Protein AF-A0A9E0E4N2-F1 (afdb_monomer_lite)

Radius of gyration: 42.76 Å; chains: 1; bounding box: 94×52×114 Å

Secondary structure (DSSP, 8-state):
------------S----S-HHHHHHHHHHHHHHHHHHHHHHHHHHHHHHHHHHHHHHHHHHHHT----------TTSS---TT--PPPHHHHHHHHHHHHHHHHTT------------S-S-HHHHHHHHHHHH--

Structure (mmCIF, N/CA/C/O backbone):
data_AF-A0A9E0E4N2-F1
#
_entry.id   AF-A0A9E0E4N2-F1
#
loop_
_atom_site.group_PDB
_atom_site.id
_atom_site.type_symbol
_atom_site.label_atom_id
_atom_site.label_alt_id
_atom_site.label_comp_id
_atom_site.label_asym_id
_atom_site.label_entity_id
_atom_site.label_seq_id
_atom_site.pdbx_PDB_ins_code
_atom_site.Cartn_x
_atom_site.Cartn_y
_atom_site.Cartn_z
_atom_site.occupancy
_atom_si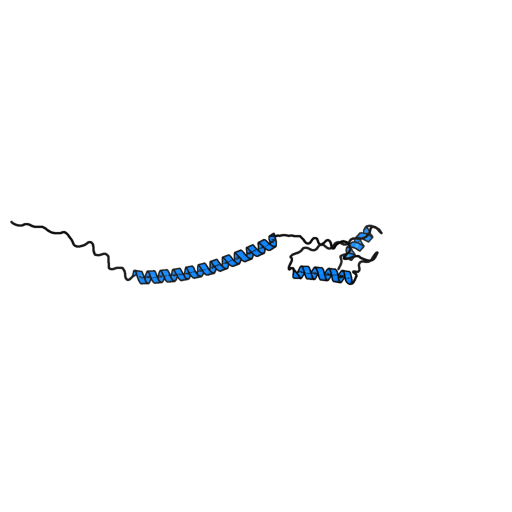te.B_iso_or_equiv
_atom_site.auth_seq_id
_atom_site.auth_comp_id
_atom_site.auth_asym_id
_atom_site.auth_atom_id
_atom_site.pdbx_PDB_model_num
ATOM 1 N N . MET A 1 1 ? 77.642 -26.406 -93.288 1.00 41.41 1 MET A N 1
ATOM 2 C CA . MET A 1 1 ? 76.924 -26.966 -92.115 1.00 41.41 1 MET A CA 1
ATOM 3 C C . MET A 1 1 ? 75.445 -26.618 -92.293 1.00 41.41 1 MET A C 1
ATOM 5 O O . MET A 1 1 ? 75.167 -25.436 -92.335 1.00 41.41 1 MET A O 1
ATOM 9 N N . ARG A 1 2 ? 74.497 -27.495 -92.699 1.00 42.47 2 ARG A N 1
ATOM 10 C CA . ARG A 1 2 ? 73.931 -28.708 -92.029 1.00 42.47 2 ARG A CA 1
ATOM 11 C C . ARG A 1 2 ? 73.686 -28.420 -90.532 1.00 42.47 2 ARG A C 1
ATOM 13 O O . ARG A 1 2 ? 74.668 -28.089 -89.891 1.00 42.47 2 ARG A O 1
ATOM 20 N N . SER A 1 3 ? 72.514 -28.509 -89.886 1.00 40.25 3 SER A N 1
ATOM 21 C CA . SER A 1 3 ? 71.215 -29.198 -90.082 1.00 40.25 3 SER A CA 1
ATOM 22 C C . SER A 1 3 ? 70.237 -28.630 -89.001 1.00 40.25 3 SER A C 1
ATOM 24 O O . SER A 1 3 ? 70.707 -28.371 -87.903 1.00 40.25 3 SER A O 1
ATOM 26 N N . LYS A 1 4 ? 69.013 -28.159 -89.303 1.00 46.84 4 LYS A N 1
ATOM 27 C CA . LYS A 1 4 ? 67.668 -28.777 -89.104 1.00 46.84 4 LYS A CA 1
ATOM 28 C C . LYS A 1 4 ? 67.136 -29.057 -87.664 1.00 46.84 4 LYS A C 1
ATOM 30 O O . LYS A 1 4 ? 67.798 -29.745 -86.904 1.00 46.84 4 LYS A O 1
ATOM 35 N N . ILE A 1 5 ? 65.836 -28.717 -87.486 1.00 51.94 5 ILE A N 1
ATOM 36 C CA . ILE A 1 5 ? 64.780 -29.303 -86.601 1.00 51.94 5 ILE A CA 1
ATOM 37 C C . ILE A 1 5 ? 64.914 -28.918 -85.109 1.00 51.94 5 ILE A C 1
ATOM 39 O O . ILE A 1 5 ? 65.976 -29.064 -84.538 1.00 51.94 5 ILE A O 1
ATOM 43 N N . GLY A 1 6 ? 63.932 -28.355 -84.398 1.00 46.25 6 GLY A N 1
ATOM 44 C CA . GLY A 1 6 ? 62.485 -28.579 -84.405 1.00 46.25 6 GLY A CA 1
ATOM 45 C C . GLY A 1 6 ? 62.111 -29.304 -83.103 1.00 46.25 6 GLY A C 1
ATOM 46 O O . GLY A 1 6 ? 62.562 -30.421 -82.890 1.00 46.25 6 GLY A O 1
ATOM 47 N N . GLY A 1 7 ? 61.303 -28.671 -82.247 1.00 49.75 7 GLY A N 1
ATOM 48 C CA . GLY A 1 7 ? 60.722 -29.302 -81.054 1.00 49.75 7 GLY A CA 1
ATOM 49 C C . GLY A 1 7 ? 61.288 -28.816 -79.719 1.00 49.75 7 GLY A C 1
ATOM 50 O O . GLY A 1 7 ? 62.213 -29.405 -79.176 1.00 49.75 7 GLY A O 1
ATOM 51 N N . LEU A 1 8 ? 60.662 -27.788 -79.147 1.00 45.94 8 LEU A N 1
ATOM 52 C CA . LEU A 1 8 ? 60.631 -27.610 -77.694 1.00 45.94 8 LEU A CA 1
ATOM 53 C C . LEU A 1 8 ? 59.258 -27.047 -77.299 1.00 45.94 8 LEU A C 1
ATOM 55 O O . LEU A 1 8 ? 59.109 -25.902 -76.888 1.00 45.94 8 LEU A O 1
ATOM 59 N N . ILE A 1 9 ? 58.224 -27.858 -77.532 1.00 52.19 9 ILE A N 1
ATOM 60 C CA . ILE A 1 9 ? 56.947 -27.750 -76.827 1.00 52.19 9 ILE A CA 1
ATOM 61 C C . ILE A 1 9 ? 57.010 -28.796 -75.704 1.00 52.19 9 ILE A C 1
ATOM 63 O O . ILE A 1 9 ? 57.370 -29.943 -75.959 1.00 52.19 9 ILE A O 1
ATOM 67 N N . VAL A 1 10 ? 56.565 -28.380 -74.514 1.00 53.62 10 VAL A N 1
ATOM 68 C CA . VAL A 1 10 ? 56.262 -29.166 -73.302 1.00 53.62 10 VAL A CA 1
ATOM 69 C C . VAL A 1 10 ? 57.459 -29.427 -72.375 1.00 53.62 10 VAL A C 1
ATOM 71 O O . VAL A 1 10 ? 58.550 -29.738 -72.827 1.00 53.62 10 VAL A O 1
ATOM 74 N N . VAL A 1 11 ? 57.184 -29.355 -71.062 1.00 54.66 11 VAL A N 1
ATOM 75 C CA . VAL A 1 11 ? 58.080 -29.394 -69.884 1.00 54.66 11 VAL A CA 1
ATOM 76 C C . VAL A 1 11 ? 58.595 -27.984 -69.544 1.00 54.66 11 VAL A C 1
ATOM 78 O O . VAL A 1 11 ? 59.507 -27.491 -70.182 1.00 54.66 11 VAL A O 1
ATOM 81 N N . SER A 1 12 ? 58.033 -27.215 -68.604 1.00 53.31 12 SER A N 1
ATOM 82 C CA . SER A 1 12 ? 57.593 -27.592 -67.254 1.00 53.31 12 SER A CA 1
ATOM 83 C C . SER A 1 12 ? 56.761 -26.467 -66.587 1.00 53.31 12 SER A C 1
ATOM 85 O O . SER A 1 12 ? 57.304 -25.506 -66.056 1.00 53.31 12 SER A O 1
ATOM 87 N N . VAL A 1 13 ? 55.430 -26.610 -66.531 1.00 56.16 13 VAL A N 1
ATOM 88 C CA . VAL A 1 13 ? 54.544 -25.825 -65.623 1.00 56.16 13 VAL A CA 1
ATOM 89 C C . VAL A 1 13 ? 54.109 -26.675 -64.407 1.00 56.16 13 VAL A C 1
ATOM 91 O O . VAL A 1 13 ? 53.174 -26.364 -63.686 1.00 56.16 13 VAL A O 1
ATOM 94 N N . MET A 1 14 ? 54.819 -27.765 -64.113 1.00 56.19 14 MET A N 1
ATOM 95 C CA . MET A 1 14 ? 54.482 -28.703 -63.031 1.00 56.19 14 MET A CA 1
ATOM 96 C C . MET A 1 14 ? 55.632 -28.790 -62.018 1.00 56.19 14 MET A C 1
ATOM 98 O O . MET A 1 14 ? 56.346 -29.784 -61.960 1.00 56.19 14 MET A O 1
ATOM 102 N N . ALA A 1 15 ? 55.853 -27.723 -61.241 1.00 55.00 15 ALA A N 1
ATOM 103 C CA . ALA A 1 15 ? 56.837 -27.738 -60.148 1.00 55.00 15 ALA A CA 1
ATOM 104 C C . ALA A 1 15 ? 56.497 -26.800 -58.966 1.00 55.00 15 ALA A C 1
ATOM 106 O O . ALA A 1 15 ? 57.383 -26.175 -58.395 1.00 55.00 15 ALA A O 1
ATOM 107 N N . LEU A 1 16 ? 55.224 -26.717 -58.558 1.00 58.19 16 LEU A N 1
ATOM 108 C CA . LEU A 1 16 ? 54.822 -26.082 -57.285 1.00 58.19 16 LEU A CA 1
ATOM 109 C C . LEU A 1 16 ? 53.938 -27.001 -56.418 1.00 58.19 16 LEU A C 1
ATOM 111 O O . LEU A 1 16 ? 53.033 -26.544 -55.730 1.00 58.19 16 LEU A O 1
ATOM 115 N N . ALA A 1 17 ? 54.201 -28.311 -56.430 1.00 56.69 17 ALA A N 1
ATOM 116 C CA . ALA A 1 17 ? 53.405 -29.308 -55.703 1.00 56.69 17 ALA A CA 1
ATOM 117 C C . ALA A 1 17 ? 54.164 -30.016 -54.556 1.00 56.69 17 ALA A C 1
ATOM 119 O O . ALA A 1 17 ? 53.951 -31.204 -54.339 1.00 56.69 17 ALA A O 1
ATOM 120 N N . VAL A 1 18 ? 55.063 -29.335 -53.821 1.00 60.09 18 VAL A N 1
ATOM 121 C CA . VAL A 1 18 ? 55.878 -29.992 -52.758 1.00 60.09 18 VAL A CA 1
ATOM 122 C C . VAL A 1 18 ? 55.859 -29.283 -51.386 1.00 60.09 18 VAL A C 1
ATOM 124 O O . VAL A 1 18 ? 56.672 -29.579 -50.523 1.00 60.09 18 VAL A O 1
ATOM 127 N N . SER A 1 19 ? 54.901 -28.401 -51.088 1.00 59.94 19 SER A N 1
ATOM 128 C CA . SER A 1 19 ? 54.814 -27.753 -49.755 1.00 59.94 19 SER A CA 1
ATOM 129 C C . SER A 1 19 ? 53.487 -27.973 -49.012 1.00 59.94 19 SER A C 1
ATOM 131 O O . SER A 1 19 ? 53.126 -27.206 -48.125 1.00 59.94 19 SER A O 1
ATOM 133 N N . GLY A 1 20 ? 52.758 -29.049 -49.326 1.00 56.75 20 GLY A N 1
ATOM 134 C CA . GLY A 1 20 ? 51.441 -29.344 -48.737 1.00 56.75 20 GLY A CA 1
ATOM 135 C C . GLY A 1 20 ? 51.434 -30.018 -47.354 1.00 56.75 20 GLY A C 1
ATOM 136 O O . GLY A 1 20 ? 50.386 -30.060 -46.715 1.00 56.75 20 GLY A O 1
ATOM 137 N N . CYS A 1 21 ? 52.564 -30.535 -46.855 1.00 59.66 21 CYS A N 1
ATOM 138 C CA . CYS A 1 21 ? 52.580 -31.343 -45.621 1.00 59.66 21 CYS A CA 1
ATOM 139 C C . CYS A 1 21 ? 52.948 -30.568 -44.342 1.00 59.66 21 CYS A C 1
ATOM 141 O O . CYS A 1 21 ? 52.618 -31.027 -43.252 1.00 59.66 21 CYS A O 1
ATOM 143 N N . ALA A 1 22 ? 53.571 -29.387 -44.440 1.00 60.09 22 ALA A N 1
ATOM 144 C CA . ALA A 1 22 ? 53.877 -28.557 -43.265 1.00 60.09 22 ALA A CA 1
ATOM 145 C C . ALA A 1 22 ? 52.662 -27.730 -42.793 1.00 60.09 22 ALA A C 1
ATOM 147 O O . ALA A 1 22 ? 52.504 -27.460 -41.604 1.00 60.09 22 ALA A O 1
ATOM 148 N N . THR A 1 23 ? 51.767 -27.369 -43.717 1.00 67.69 23 THR A N 1
ATOM 149 C CA . THR A 1 23 ? 50.632 -26.474 -43.452 1.00 67.69 23 THR A CA 1
ATOM 150 C C . THR A 1 23 ? 49.470 -27.173 -42.747 1.00 67.69 23 THR A C 1
ATOM 152 O O . THR A 1 23 ? 48.803 -26.539 -41.941 1.00 67.69 23 THR A O 1
ATOM 155 N N . ARG A 1 24 ? 49.238 -28.477 -42.971 1.00 69.25 24 ARG A N 1
ATOM 156 C CA . ARG A 1 24 ? 48.099 -29.202 -42.369 1.00 69.25 24 ARG A CA 1
ATOM 157 C C . ARG A 1 24 ? 48.158 -29.234 -40.841 1.00 69.25 24 ARG A C 1
ATOM 159 O O . ARG A 1 24 ? 47.233 -28.770 -40.196 1.00 69.25 24 ARG A O 1
ATOM 166 N N . GLY A 1 25 ? 49.285 -29.657 -40.264 1.00 74.31 25 GLY A N 1
ATOM 167 C CA . GLY A 1 25 ? 49.445 -29.696 -38.805 1.00 74.31 25 GLY A CA 1
ATOM 168 C C . GLY A 1 25 ? 49.444 -28.311 -38.145 1.00 74.31 25 GLY A C 1
ATOM 169 O O . GLY A 1 25 ? 49.059 -28.184 -36.984 1.00 74.31 25 GLY A O 1
ATOM 170 N N . TYR A 1 26 ? 49.855 -27.265 -38.871 1.00 78.81 26 TYR A N 1
ATOM 171 C CA . TYR A 1 26 ? 49.737 -25.879 -38.413 1.00 78.81 26 TYR A CA 1
ATOM 172 C C . TYR A 1 26 ? 48.277 -25.409 -38.440 1.00 78.81 26 TYR A C 1
ATOM 174 O O . TYR A 1 26 ? 47.792 -24.895 -37.438 1.00 78.81 26 TYR A O 1
ATOM 182 N N . VAL A 1 27 ? 47.562 -25.659 -39.541 1.00 82.75 27 VAL A N 1
ATOM 183 C CA . VAL A 1 27 ? 46.141 -25.323 -39.705 1.00 82.75 27 VAL A CA 1
ATOM 184 C C . VAL A 1 27 ? 45.273 -26.078 -38.701 1.00 82.75 27 VAL A C 1
ATOM 186 O O . VAL A 1 27 ? 44.451 -25.445 -38.054 1.00 82.75 27 VAL A O 1
ATOM 189 N N . ASP A 1 28 ? 45.499 -27.372 -38.479 1.00 83.88 28 ASP A N 1
ATOM 190 C CA . ASP A 1 28 ? 44.749 -28.168 -37.499 1.00 83.88 28 ASP A CA 1
ATOM 191 C C . ASP A 1 28 ? 44.948 -27.628 -36.072 1.00 83.88 28 ASP A C 1
ATOM 193 O O . ASP A 1 28 ? 43.989 -27.476 -35.317 1.00 83.88 28 ASP A O 1
ATOM 197 N N . LYS A 1 29 ? 46.183 -27.242 -35.708 1.00 82.56 29 LYS A N 1
ATOM 198 C CA . LYS A 1 29 ? 46.467 -26.576 -34.424 1.00 82.56 29 LYS A CA 1
ATOM 199 C C . LYS A 1 29 ? 45.817 -25.196 -34.330 1.00 82.56 29 LYS A C 1
ATOM 201 O O . LYS A 1 29 ? 45.316 -24.833 -33.267 1.00 82.56 29 LYS A O 1
ATOM 206 N N . SER A 1 30 ? 45.827 -24.421 -35.413 1.00 85.00 30 SER A N 1
ATOM 207 C CA . SER A 1 30 ? 45.180 -23.109 -35.471 1.00 85.00 30 SER A CA 1
ATOM 208 C C . SER A 1 30 ? 43.661 -23.216 -35.362 1.00 85.00 30 SER A C 1
ATOM 210 O O . SER A 1 30 ? 43.074 -22.417 -34.639 1.00 85.00 30 SER A O 1
ATOM 212 N N . ILE A 1 31 ? 43.041 -24.202 -36.017 1.00 87.00 31 ILE A N 1
ATOM 213 C CA . ILE A 1 31 ? 41.602 -24.481 -35.950 1.00 87.00 31 ILE A CA 1
ATOM 214 C C . ILE A 1 31 ? 41.228 -24.948 -34.546 1.00 87.00 31 ILE A C 1
ATOM 216 O O . ILE A 1 31 ? 40.352 -24.338 -33.948 1.00 87.00 31 ILE A O 1
ATOM 220 N N . ALA A 1 32 ? 41.949 -25.910 -33.963 1.00 85.56 32 ALA A N 1
ATOM 221 C CA . ALA A 1 32 ? 41.693 -26.368 -32.596 1.00 85.56 32 ALA A CA 1
ATOM 222 C C . ALA A 1 32 ? 41.804 -25.225 -31.566 1.00 85.56 32 ALA A C 1
ATOM 224 O O . ALA A 1 32 ? 40.986 -25.103 -30.653 1.00 85.56 32 ALA A O 1
ATOM 225 N N . ALA A 1 33 ? 42.788 -24.333 -31.729 1.00 85.75 33 ALA A N 1
ATOM 226 C CA . ALA A 1 33 ? 42.921 -23.142 -30.893 1.00 85.75 33 ALA A CA 1
ATOM 227 C C . ALA A 1 33 ? 41.798 -22.113 -31.131 1.00 85.75 33 ALA A C 1
ATOM 229 O O . ALA A 1 33 ? 41.396 -21.417 -30.195 1.00 85.75 33 ALA A O 1
ATOM 230 N N . LEU A 1 34 ? 41.297 -21.993 -32.365 1.00 85.94 34 LEU A N 1
ATOM 231 C CA . LEU A 1 34 ? 40.164 -21.131 -32.707 1.00 85.94 34 LEU A CA 1
ATOM 232 C C . LEU A 1 34 ? 38.853 -21.670 -32.130 1.00 85.94 34 LEU A C 1
ATOM 234 O O . LEU A 1 34 ? 38.101 -20.904 -31.540 1.00 85.94 34 LEU A O 1
ATOM 238 N N . GLU A 1 35 ? 38.601 -22.970 -32.260 1.00 85.31 35 GLU A N 1
ATOM 239 C CA . GLU A 1 35 ? 37.421 -23.655 -31.729 1.00 85.31 35 GLU A CA 1
ATOM 240 C C . GLU A 1 35 ? 37.360 -23.537 -30.208 1.00 85.31 35 GLU A C 1
ATOM 242 O O . GLU A 1 35 ? 36.321 -23.163 -29.670 1.00 85.31 35 GLU A O 1
ATOM 247 N N . ALA A 1 36 ? 38.487 -23.727 -29.513 1.00 85.44 36 ALA A N 1
ATOM 248 C CA . ALA A 1 36 ? 38.565 -23.517 -28.069 1.00 85.44 36 ALA A CA 1
ATOM 249 C C . ALA A 1 36 ? 38.243 -22.063 -27.669 1.00 85.44 36 ALA A C 1
ATOM 251 O O . ALA A 1 36 ? 37.505 -21.819 -26.713 1.00 85.44 36 ALA A O 1
ATOM 252 N N . LYS A 1 37 ? 38.755 -21.075 -28.421 1.00 86.12 37 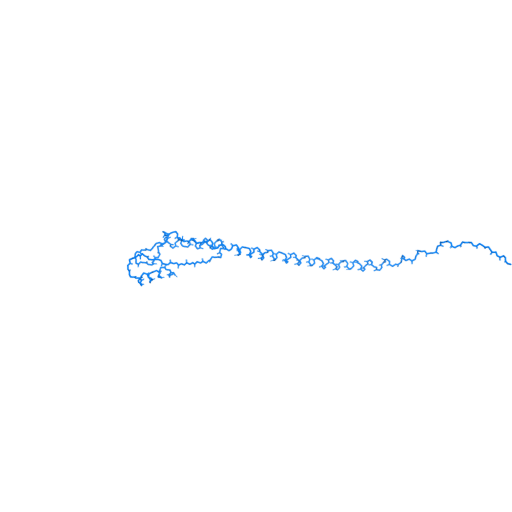LYS A N 1
ATOM 253 C CA . LYS A 1 37 ? 38.454 -19.651 -28.188 1.00 86.12 37 LYS A CA 1
ATOM 254 C C . LYS A 1 37 ? 37.003 -19.298 -28.504 1.00 86.12 37 LYS A C 1
ATOM 256 O O . LYS A 1 37 ? 36.417 -18.474 -27.804 1.00 86.12 37 LYS A O 1
ATOM 261 N N . HIS A 1 38 ? 36.431 -19.882 -29.552 1.00 87.94 38 HIS A N 1
ATOM 262 C CA . HIS A 1 38 ? 35.037 -19.674 -29.927 1.00 87.94 38 HIS A CA 1
ATOM 263 C C . HIS A 1 38 ? 34.090 -20.318 -28.921 1.00 87.94 38 HIS A C 1
ATOM 265 O O . HIS A 1 38 ? 33.167 -19.638 -28.493 1.00 87.94 38 HIS A O 1
ATOM 271 N N . GLY A 1 39 ? 34.355 -21.545 -28.469 1.00 83.94 39 GLY A N 1
ATOM 272 C CA . GLY A 1 39 ? 33.584 -22.191 -27.405 1.00 83.94 39 GLY A CA 1
ATOM 273 C C . GLY A 1 39 ? 33.559 -21.343 -26.134 1.00 83.94 39 GLY A C 1
ATOM 274 O O . GLY A 1 39 ? 32.491 -20.974 -25.659 1.00 83.94 39 GLY A O 1
ATOM 275 N N . ALA A 1 40 ? 34.728 -20.891 -25.668 1.00 86.75 40 ALA A N 1
ATOM 276 C CA . ALA A 1 40 ? 34.813 -20.019 -24.496 1.00 86.75 40 ALA A CA 1
ATOM 277 C C . ALA A 1 40 ? 34.076 -18.676 -24.683 1.00 86.75 40 ALA A C 1
ATOM 279 O O . ALA A 1 40 ? 33.448 -18.172 -23.751 1.00 86.75 40 ALA A O 1
ATOM 280 N N . ARG A 1 41 ? 34.134 -18.086 -25.886 1.00 86.88 41 ARG A N 1
ATOM 281 C CA . ARG A 1 41 ? 33.423 -16.839 -26.205 1.00 86.88 41 ARG A CA 1
ATOM 282 C C . ARG A 1 41 ? 31.910 -17.041 -26.283 1.00 86.88 41 ARG A C 1
ATOM 284 O O . ARG A 1 41 ? 31.185 -16.155 -25.844 1.00 86.88 41 ARG A O 1
ATOM 291 N N . LEU A 1 42 ? 31.444 -18.165 -26.822 1.00 89.44 42 LEU A N 1
ATOM 292 C CA . LEU A 1 42 ? 30.024 -18.514 -26.877 1.00 89.44 42 LEU A CA 1
ATOM 293 C C . LEU A 1 42 ? 29.475 -18.752 -25.469 1.00 89.44 42 LEU A C 1
ATOM 295 O O . LEU A 1 42 ? 28.479 -18.137 -25.112 1.00 89.44 42 LEU A O 1
ATOM 299 N N . ASP A 1 43 ? 30.191 -19.493 -24.622 1.00 90.44 43 ASP A N 1
ATOM 300 C CA . ASP A 1 43 ? 29.805 -19.699 -23.220 1.00 90.44 43 ASP A CA 1
ATOM 301 C C . ASP A 1 43 ? 29.732 -18.380 -22.438 1.00 90.44 43 ASP A C 1
ATOM 303 O O . ASP A 1 43 ? 28.863 -18.178 -21.586 1.00 90.44 43 ASP A O 1
ATOM 307 N N . GLN A 1 44 ? 30.669 -17.466 -22.700 1.00 90.88 44 GLN A N 1
ATOM 308 C CA . GLN A 1 44 ? 30.677 -16.145 -22.079 1.00 90.88 44 GLN A CA 1
ATOM 309 C C . GLN A 1 44 ? 29.525 -15.272 -22.594 1.00 90.88 44 GLN A C 1
ATOM 311 O O . GLN A 1 44 ? 28.908 -14.543 -21.810 1.00 90.88 44 GLN A O 1
ATOM 316 N N . LEU A 1 45 ? 29.235 -15.344 -23.894 1.00 91.31 45 LEU A N 1
ATOM 317 C CA . LEU A 1 45 ? 28.141 -14.614 -24.521 1.00 91.31 45 LEU A CA 1
ATOM 318 C C . LEU A 1 45 ? 26.794 -15.104 -23.989 1.00 91.31 45 LEU A C 1
ATOM 320 O O . LEU A 1 45 ? 26.002 -14.284 -23.539 1.00 91.31 45 LEU A O 1
ATOM 324 N N . ASP A 1 46 ? 26.584 -16.417 -23.924 1.00 92.81 46 ASP A N 1
ATOM 325 C CA . ASP A 1 46 ? 25.369 -17.034 -23.392 1.00 92.81 46 ASP A CA 1
ATOM 326 C C . ASP A 1 46 ? 25.118 -16.643 -21.936 1.00 92.81 46 ASP A C 1
ATOM 328 O O . ASP A 1 46 ? 23.992 -16.296 -21.568 1.00 92.81 46 ASP A O 1
ATOM 332 N N . LYS A 1 47 ? 26.169 -16.643 -21.104 1.00 92.44 47 LYS A N 1
ATOM 333 C CA . LYS A 1 47 ? 26.078 -16.149 -19.724 1.00 92.44 47 LYS A CA 1
ATOM 334 C C . LYS A 1 47 ? 25.656 -14.690 -19.700 1.00 92.44 47 LYS A C 1
ATOM 336 O O . LYS A 1 47 ? 24.686 -14.366 -19.033 1.00 92.44 47 LYS A O 1
ATOM 341 N N . THR A 1 48 ? 26.334 -13.836 -20.465 1.00 91.25 48 THR A N 1
ATOM 342 C CA . THR A 1 48 ? 26.055 -12.392 -20.512 1.00 91.25 48 THR A CA 1
ATOM 343 C C . THR A 1 48 ? 24.635 -12.102 -21.003 1.00 91.25 48 THR A C 1
ATOM 345 O O . THR A 1 48 ? 23.959 -11.243 -20.445 1.00 91.25 48 THR A O 1
ATOM 348 N N . SER A 1 49 ? 24.152 -12.831 -22.010 1.00 92.12 49 SER A N 1
ATOM 349 C CA . SER A 1 49 ? 22.796 -12.690 -22.543 1.00 92.12 49 SER A CA 1
ATOM 350 C C . SER A 1 49 ? 21.727 -13.094 -21.528 1.00 92.12 49 SER A C 1
ATOM 352 O O . SER A 1 49 ? 20.737 -12.378 -21.392 1.00 92.12 49 SER A O 1
ATOM 354 N N . ARG A 1 50 ? 21.932 -14.188 -20.781 1.00 91.06 50 ARG A N 1
ATOM 355 C CA . ARG A 1 50 ? 21.035 -14.593 -19.682 1.00 91.06 50 ARG A CA 1
ATOM 356 C C . ARG A 1 50 ? 21.018 -13.544 -18.574 1.00 91.06 50 ARG A C 1
ATOM 358 O O . ARG A 1 50 ? 19.959 -13.060 -18.200 1.00 91.06 50 ARG A O 1
ATOM 365 N N . ASP A 1 51 ? 22.198 -13.107 -18.158 1.00 91.81 51 ASP A N 1
ATOM 366 C CA . ASP A 1 51 ? 22.395 -12.057 -17.163 1.00 91.81 51 ASP A CA 1
ATOM 367 C C . ASP A 1 51 ? 21.724 -10.727 -17.552 1.00 91.81 51 ASP A C 1
ATOM 369 O O . ASP A 1 51 ? 21.199 -10.001 -16.705 1.00 91.81 51 ASP A O 1
ATOM 373 N N . ALA A 1 52 ? 21.771 -10.365 -18.835 1.00 90.25 52 ALA A N 1
ATOM 374 C CA . ALA A 1 52 ? 21.127 -9.168 -19.362 1.00 90.25 52 ALA A CA 1
ATOM 375 C C . ALA A 1 52 ? 19.602 -9.326 -19.428 1.00 90.25 52 ALA A C 1
ATOM 377 O O . ALA A 1 52 ? 18.884 -8.396 -19.063 1.00 90.25 52 ALA A O 1
ATOM 378 N N . LEU A 1 53 ? 19.108 -10.497 -19.841 1.00 89.00 53 LEU A N 1
ATOM 379 C CA . LEU A 1 53 ? 17.680 -10.813 -19.874 1.00 89.00 53 LEU A CA 1
ATOM 380 C C . LEU A 1 53 ? 17.069 -10.810 -18.468 1.00 89.00 53 LEU A C 1
ATOM 382 O O . LEU A 1 53 ? 15.995 -10.240 -18.273 1.00 89.00 53 LEU A O 1
ATOM 386 N N . ASP A 1 54 ? 17.763 -11.378 -17.484 1.00 90.19 54 ASP A N 1
ATOM 387 C CA . ASP A 1 54 ? 17.317 -11.407 -16.090 1.00 90.19 54 ASP A CA 1
ATOM 388 C C . ASP A 1 54 ? 17.251 -9.993 -15.506 1.00 90.19 54 ASP A C 1
ATOM 390 O O . ASP A 1 54 ? 16.239 -9.608 -14.912 1.00 90.19 54 ASP A O 1
ATOM 394 N N . ARG A 1 55 ? 18.282 -9.169 -15.748 1.00 85.19 55 ARG A N 1
ATOM 395 C CA . ARG A 1 55 ? 18.281 -7.753 -15.343 1.00 85.19 55 ARG A CA 1
ATOM 396 C C . ARG A 1 55 ? 17.178 -6.958 -16.040 1.00 85.19 55 ARG A C 1
ATOM 398 O O . ARG A 1 55 ? 16.499 -6.182 -15.376 1.00 85.19 55 ARG A O 1
ATOM 405 N N . ALA A 1 56 ? 16.967 -7.161 -17.339 1.00 83.62 56 ALA A N 1
ATOM 406 C CA . ALA A 1 56 ? 15.909 -6.490 -18.094 1.00 83.62 56 ALA A CA 1
ATOM 407 C C . ALA A 1 56 ? 14.510 -6.907 -17.618 1.00 83.62 56 ALA A C 1
ATOM 409 O O . ALA A 1 56 ? 13.633 -6.061 -17.475 1.00 83.62 56 ALA A O 1
ATOM 410 N N . THR A 1 57 ? 14.311 -8.186 -17.296 1.00 80.56 57 THR A N 1
ATOM 411 C CA . THR A 1 57 ? 13.046 -8.706 -16.758 1.00 80.56 57 THR A CA 1
ATOM 412 C C . THR A 1 57 ? 12.778 -8.160 -15.356 1.00 80.56 57 THR A C 1
ATOM 414 O O . THR A 1 57 ? 11.662 -7.740 -15.057 1.00 80.56 57 THR A O 1
ATOM 417 N N . ALA A 1 58 ? 13.796 -8.123 -14.491 1.00 76.69 58 ALA A N 1
ATOM 418 C CA . ALA A 1 58 ? 13.688 -7.529 -13.162 1.00 76.69 58 ALA A CA 1
ATOM 419 C C . ALA A 1 58 ? 13.402 -6.020 -13.239 1.00 76.69 58 ALA A C 1
ATOM 421 O O . ALA A 1 58 ? 12.511 -5.528 -12.551 1.00 76.69 58 ALA A O 1
ATOM 422 N N . ALA A 1 59 ? 14.098 -5.298 -14.121 1.00 74.06 59 ALA A N 1
ATOM 423 C CA . ALA A 1 59 ? 13.858 -3.880 -14.363 1.00 74.06 59 ALA A CA 1
ATOM 424 C C . ALA A 1 59 ? 12.465 -3.620 -14.954 1.00 74.06 59 ALA A C 1
ATOM 426 O O . ALA A 1 59 ? 11.812 -2.675 -14.531 1.00 74.06 59 ALA A O 1
ATOM 427 N N . GLY A 1 60 ? 11.976 -4.474 -15.860 1.00 71.25 60 GLY A N 1
ATOM 428 C CA . GLY A 1 60 ? 10.616 -4.414 -16.400 1.00 71.25 60 GLY A CA 1
ATOM 429 C C . GLY A 1 60 ? 9.557 -4.573 -15.310 1.00 71.25 60 GLY A C 1
ATOM 430 O O . GLY A 1 60 ? 8.683 -3.725 -15.189 1.00 71.25 60 GLY A O 1
ATOM 431 N N . LYS A 1 61 ? 9.702 -5.569 -14.428 1.00 66.31 61 LYS A N 1
ATOM 432 C CA . LYS A 1 61 ? 8.813 -5.759 -13.265 1.00 66.31 61 LYS A CA 1
ATOM 433 C C . LYS A 1 61 ? 8.815 -4.565 -12.303 1.00 66.31 61 LYS A C 1
ATOM 435 O O . LYS A 1 61 ? 7.789 -4.252 -11.709 1.00 66.31 61 LYS A O 1
ATOM 440 N N . LEU A 1 62 ? 9.961 -3.904 -12.131 1.00 63.00 62 LEU A N 1
ATOM 441 C CA . LEU A 1 62 ? 10.080 -2.708 -11.292 1.00 63.00 62 LEU A CA 1
ATOM 442 C C . LEU A 1 62 ? 9.487 -1.464 -11.977 1.00 63.00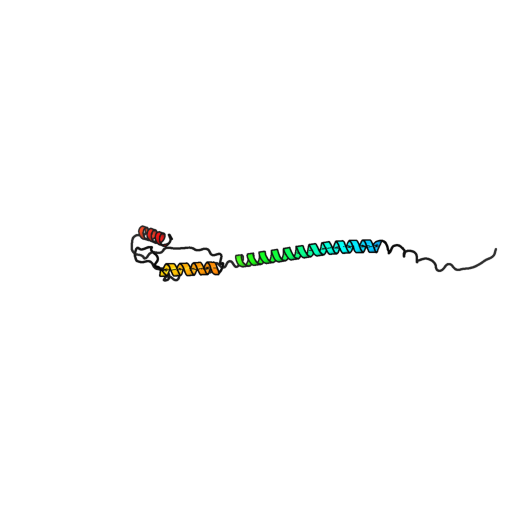 62 LEU A C 1
ATOM 444 O O . LEU A 1 62 ? 8.786 -0.685 -11.334 1.00 63.00 62 LEU A O 1
ATOM 448 N N . ALA A 1 63 ? 9.739 -1.292 -13.276 1.00 61.50 63 ALA A N 1
ATOM 449 C CA . ALA A 1 63 ? 9.267 -0.170 -14.090 1.00 61.50 63 ALA A CA 1
ATOM 450 C C . ALA A 1 63 ? 7.773 -0.257 -14.428 1.00 61.50 63 ALA A C 1
ATOM 452 O O . ALA A 1 63 ? 7.131 0.774 -14.611 1.00 61.50 63 ALA A O 1
ATOM 453 N N . GLU A 1 64 ? 7.199 -1.463 -14.434 1.00 59.62 64 GLU A N 1
ATOM 454 C CA . GLU A 1 64 ? 5.752 -1.677 -14.475 1.00 59.62 64 GLU A CA 1
ATOM 455 C C . GLU A 1 64 ? 5.032 -0.986 -13.318 1.00 59.62 64 GLU A C 1
ATOM 457 O O . GLU A 1 64 ? 3.823 -0.803 -13.428 1.00 59.62 64 GLU A O 1
ATOM 462 N N . GLY A 1 65 ? 5.754 -0.556 -12.264 1.00 49.31 65 GLY A N 1
ATOM 463 C CA . GLY A 1 65 ? 5.540 0.746 -11.616 1.00 49.31 65 GLY A CA 1
ATOM 464 C C . GLY A 1 65 ? 4.103 1.037 -11.212 1.00 49.31 65 GLY A C 1
ATOM 465 O O . GLY A 1 65 ? 3.661 2.183 -11.189 1.00 49.31 65 GLY A O 1
ATOM 466 N N . LYS A 1 66 ? 3.337 -0.010 -10.932 1.00 50.28 66 LYS A N 1
ATOM 467 C CA . LYS A 1 66 ? 1.924 0.093 -10.660 1.00 50.28 66 LYS A CA 1
ATOM 468 C C . LYS A 1 66 ? 1.803 0.219 -9.154 1.00 50.28 66 LYS A C 1
ATOM 470 O O . LYS A 1 66 ? 1.583 -0.768 -8.449 1.00 50.28 66 LYS A O 1
ATOM 475 N N . PHE A 1 67 ? 1.924 1.456 -8.676 1.00 49.12 67 PHE A N 1
ATOM 476 C CA . PHE A 1 67 ? 1.328 1.921 -7.421 1.00 49.12 67 PHE A CA 1
ATOM 477 C C . PHE A 1 67 ? -0.207 1.765 -7.501 1.00 49.12 67 PHE A C 1
ATOM 479 O O . P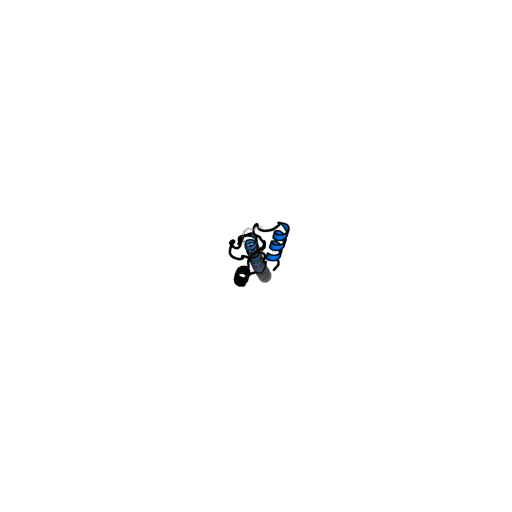HE A 1 67 ? -0.966 2.720 -7.435 1.00 49.12 67 PHE A O 1
ATOM 486 N N . LEU A 1 68 ? -0.698 0.544 -7.708 1.00 47.06 68 LEU A N 1
ATOM 487 C CA . LEU A 1 68 ? -2.095 0.185 -7.532 1.00 47.06 68 LEU A CA 1
ATOM 488 C C . LEU A 1 68 ? -2.146 -0.826 -6.411 1.00 47.06 68 LEU A C 1
ATOM 490 O O . LEU A 1 68 ? -2.225 -2.029 -6.641 1.00 47.06 68 LEU A O 1
ATOM 494 N N . TYR A 1 69 ? -2.060 -0.312 -5.200 1.00 47.41 69 TYR A N 1
ATOM 495 C CA . TYR A 1 69 ? -2.923 -0.787 -4.139 1.00 47.41 69 TYR A CA 1
ATOM 496 C C . TYR A 1 69 ? -3.165 0.420 -3.235 1.00 47.41 69 TYR A C 1
ATOM 498 O O . TYR A 1 69 ? -2.713 0.474 -2.100 1.00 47.41 69 TYR A O 1
ATOM 506 N N . ASN A 1 70 ? -3.867 1.432 -3.768 1.00 47.38 70 ASN A N 1
ATOM 507 C CA . ASN A 1 70 ? -4.585 2.359 -2.900 1.00 47.38 70 ASN A CA 1
ATOM 508 C C . ASN A 1 70 ? -5.791 1.587 -2.354 1.00 47.38 70 ASN A C 1
ATOM 510 O O . ASN A 1 70 ? -6.929 1.796 -2.769 1.00 47.38 70 ASN A O 1
ATOM 514 N N . VAL A 1 71 ? -5.524 0.610 -1.485 1.00 49.97 71 VAL A N 1
ATOM 515 C CA . VAL A 1 71 ? -6.541 0.155 -0.551 1.00 49.97 71 VAL A CA 1
ATOM 516 C C . VAL A 1 71 ? -6.614 1.267 0.469 1.00 49.97 71 VAL A C 1
ATOM 518 O O . VAL A 1 71 ? -6.004 1.216 1.531 1.00 49.97 71 VAL A O 1
ATOM 521 N N . VAL A 1 72 ? -7.376 2.301 0.111 1.00 51.19 72 VAL A N 1
ATOM 522 C CA . VAL A 1 72 ? -8.178 2.987 1.111 1.00 51.19 72 VAL A CA 1
ATOM 523 C C . VAL A 1 72 ? -8.959 1.841 1.726 1.00 51.19 72 VAL A C 1
ATOM 525 O O . VAL A 1 72 ? -9.837 1.303 1.052 1.00 51.19 72 VAL A O 1
ATOM 528 N N . LEU A 1 73 ? -8.524 1.345 2.896 1.00 54.00 73 LEU A N 1
ATOM 529 C CA . LEU A 1 73 ? -9.274 0.337 3.636 1.00 54.00 73 LEU A CA 1
ATOM 530 C C . LEU A 1 73 ? -10.682 0.896 3.673 1.00 54.00 73 LEU A C 1
ATOM 532 O O . LEU A 1 73 ? -10.890 1.932 4.303 1.00 54.00 73 LEU A O 1
ATOM 536 N N . SER A 1 74 ? -11.573 0.285 2.884 1.00 49.38 74 SER A N 1
ATOM 537 C CA . SER A 1 74 ? -12.918 0.783 2.651 1.00 49.38 74 SER A CA 1
ATOM 538 C C . SER A 1 74 ? -13.456 1.179 4.008 1.00 49.38 74 SER A C 1
ATOM 540 O O . SER A 1 74 ? -13.394 0.341 4.907 1.00 49.38 74 SER A O 1
ATOM 542 N N . ASP A 1 75 ? -13.835 2.452 4.124 1.00 52.16 75 ASP A N 1
ATOM 543 C CA . ASP A 1 75 ? -14.067 3.307 5.302 1.00 52.16 75 ASP A CA 1
ATOM 544 C C . ASP A 1 75 ? -14.466 2.583 6.617 1.00 52.16 75 ASP A C 1
ATOM 546 O O . ASP A 1 75 ? -14.151 3.032 7.714 1.00 52.16 75 ASP A O 1
ATOM 550 N N . ASP A 1 76 ? -15.078 1.405 6.540 1.00 59.97 76 ASP A N 1
ATOM 551 C CA . ASP A 1 76 ? -15.616 0.584 7.622 1.00 59.97 76 ASP A CA 1
ATOM 552 C C . ASP A 1 76 ? -14.729 -0.539 8.181 1.00 59.97 76 ASP A C 1
ATOM 554 O O . ASP A 1 76 ? -15.105 -1.171 9.170 1.00 59.97 76 ASP A O 1
ATOM 558 N N . ALA A 1 77 ? -13.561 -0.830 7.603 1.00 63.84 77 ALA A N 1
ATOM 559 C CA . ALA A 1 77 ? -12.784 -2.000 8.032 1.00 63.84 77 ALA A CA 1
ATOM 560 C C . ALA A 1 77 ? -12.131 -1.843 9.420 1.00 63.84 77 ALA A C 1
ATOM 562 O O . ALA A 1 77 ? -12.025 -2.833 10.149 1.00 63.84 77 ALA A O 1
ATOM 563 N N . VAL A 1 78 ? -11.719 -0.622 9.779 1.00 77.31 78 VAL A N 1
ATOM 564 C CA . VAL A 1 78 ? -11.027 -0.296 11.035 1.00 77.31 78 VAL A CA 1
ATOM 565 C C . VAL A 1 78 ? -11.666 0.953 11.641 1.00 77.31 78 VAL A C 1
ATOM 567 O O . VAL A 1 78 ? -11.288 2.084 11.343 1.00 77.31 78 VAL A O 1
ATOM 570 N N . LYS A 1 79 ? -12.679 0.750 12.487 1.00 83.38 79 LYS A N 1
ATOM 571 C CA . LYS A 1 79 ? -13.339 1.826 13.235 1.00 83.38 79 LYS A CA 1
ATOM 572 C C . LYS A 1 79 ? -12.884 1.810 14.691 1.00 83.38 79 LYS A C 1
ATOM 574 O O . LYS A 1 79 ? -12.681 0.759 15.292 1.00 83.38 79 LYS A O 1
ATOM 579 N N . PHE A 1 80 ? -12.788 2.999 15.273 1.00 86.94 80 PHE A N 1
ATOM 580 C CA . PHE A 1 80 ? -12.445 3.185 16.678 1.00 86.94 80 PHE A CA 1
ATOM 581 C C . PHE A 1 80 ? -13.685 3.546 17.483 1.00 86.94 80 PHE A C 1
ATOM 583 O O . PHE A 1 80 ? -14.560 4.276 17.010 1.00 86.94 80 PHE A O 1
ATOM 590 N N . ARG A 1 81 ? -13.734 3.113 18.747 1.00 88.06 81 ARG A N 1
ATOM 591 C CA . ARG A 1 81 ? -14.745 3.637 19.672 1.00 88.06 81 ARG A CA 1
ATOM 592 C C . ARG A 1 81 ? -14.537 5.139 19.905 1.00 88.06 81 ARG A C 1
ATOM 594 O O . ARG A 1 81 ? -13.441 5.681 19.743 1.00 88.06 81 ARG A O 1
ATOM 601 N N . SER A 1 82 ? -15.608 5.818 20.309 1.00 88.69 82 SER A N 1
ATOM 602 C CA . SER A 1 82 ? -15.593 7.258 20.591 1.00 88.69 82 SER A CA 1
ATOM 603 C C . SER A 1 82 ? -14.487 7.618 21.591 1.00 88.69 82 SER A C 1
ATOM 605 O O . SER A 1 82 ? -14.436 7.049 22.680 1.00 88.69 82 SER A O 1
ATOM 607 N N . GLY A 1 83 ? -13.605 8.552 21.221 1.00 87.25 83 GLY A N 1
ATOM 608 C CA . GLY A 1 83 ? -12.488 9.011 22.062 1.00 87.25 83 GLY A CA 1
ATOM 609 C C . GLY A 1 83 ? -11.371 7.985 22.301 1.00 87.25 83 GLY A C 1
ATOM 610 O O . GLY A 1 83 ? -10.490 8.232 23.120 1.00 87.25 83 GLY A O 1
ATOM 611 N N . ARG A 1 84 ? -11.406 6.838 21.617 1.00 89.62 84 ARG A N 1
ATOM 612 C CA . ARG A 1 84 ? -10.472 5.719 21.789 1.00 89.62 84 ARG A CA 1
ATOM 613 C C . ARG A 1 84 ? -9.545 5.568 20.586 1.00 89.62 84 ARG A C 1
ATOM 615 O O . ARG A 1 84 ? -9.877 6.016 19.481 1.00 89.62 84 ARG A O 1
ATOM 622 N N . SER A 1 85 ? -8.389 4.961 20.826 1.00 91.75 85 SER A N 1
ATOM 623 C CA . SER A 1 85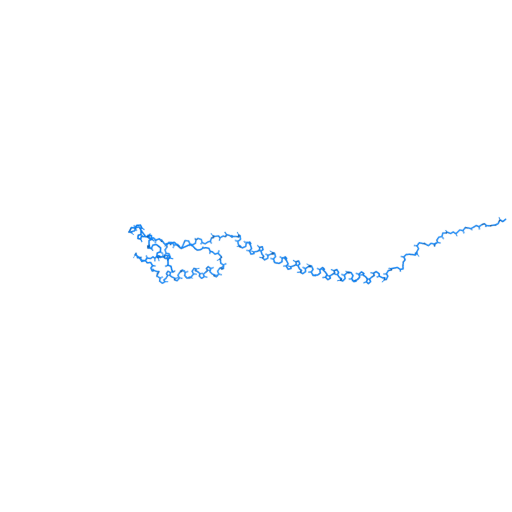 ? -7.362 4.658 19.815 1.00 91.75 85 SER A CA 1
ATOM 624 C C . SER A 1 85 ? -6.984 3.181 19.784 1.00 91.75 85 SER A C 1
ATOM 626 O O . SER A 1 85 ? -6.149 2.780 18.987 1.00 91.75 85 SER A O 1
ATOM 628 N N . GLU A 1 86 ? -7.598 2.366 20.634 1.00 90.56 86 GLU A N 1
ATOM 629 C CA . GLU A 1 86 ? -7.384 0.931 20.670 1.00 90.56 86 GLU A CA 1
ATOM 630 C C . GLU A 1 86 ? -8.098 0.260 19.487 1.00 90.56 86 GLU A C 1
ATOM 632 O O . GLU A 1 86 ? -9.280 0.519 19.230 1.00 90.56 86 GLU A O 1
ATOM 637 N N . LEU A 1 87 ? -7.375 -0.608 18.778 1.00 87.19 87 LEU A N 1
ATOM 638 C CA . LEU A 1 87 ? -7.940 -1.472 17.745 1.00 87.19 87 LEU A CA 1
ATOM 639 C C . LEU A 1 87 ? -8.766 -2.586 18.395 1.00 87.19 87 LEU A C 1
ATOM 641 O O . LEU A 1 87 ? -8.398 -3.113 19.446 1.00 87.19 87 LEU A O 1
ATOM 645 N N . SER A 1 88 ? -9.878 -2.962 17.763 1.00 87.69 88 SER A N 1
ATOM 646 C CA . SER A 1 88 ? -10.559 -4.201 18.138 1.00 87.69 88 SER A CA 1
ATOM 647 C C . SER A 1 88 ? -9.750 -5.413 17.648 1.00 87.69 88 SER A C 1
ATOM 649 O O . SER A 1 88 ? -8.999 -5.280 16.674 1.00 87.69 88 SER A O 1
ATOM 651 N N . PRO A 1 89 ? -9.905 -6.596 18.268 1.00 88.94 89 PRO A N 1
ATOM 652 C CA . PRO A 1 89 ? -9.252 -7.817 17.792 1.00 88.94 89 PRO A CA 1
ATOM 653 C C . PRO A 1 89 ? -9.543 -8.095 16.311 1.00 88.94 89 PRO A C 1
ATOM 655 O O . PRO A 1 89 ? -8.637 -8.381 15.536 1.00 88.94 89 PRO A O 1
ATOM 658 N N . GLU A 1 90 ? -10.787 -7.882 15.878 1.00 84.75 90 GLU A N 1
ATOM 659 C CA . GLU A 1 90 ? -11.203 -8.093 14.490 1.00 84.75 90 GLU A CA 1
ATOM 660 C C . GLU A 1 90 ? -10.517 -7.114 13.525 1.00 84.75 90 GLU A C 1
ATOM 662 O O . GLU A 1 90 ? -10.199 -7.471 12.390 1.00 84.75 90 GLU A O 1
ATOM 667 N N . ALA A 1 91 ? -10.288 -5.870 13.957 1.00 84.94 91 ALA A N 1
ATOM 668 C CA . ALA A 1 91 ? -9.559 -4.880 13.170 1.00 84.94 91 ALA A CA 1
ATOM 669 C C . ALA A 1 91 ? -8.069 -5.241 13.057 1.00 84.94 91 ALA A C 1
ATOM 671 O O . ALA A 1 91 ? -7.485 -5.112 11.979 1.00 84.94 91 ALA A O 1
ATOM 672 N N . GLN A 1 92 ? -7.470 -5.737 14.143 1.00 86.38 92 GLN A N 1
ATOM 673 C CA . GLN A 1 92 ? -6.089 -6.214 14.150 1.00 86.38 92 GLN A CA 1
ATOM 674 C C . GLN A 1 92 ? -5.908 -7.423 13.221 1.00 86.38 92 GLN A C 1
ATOM 676 O O . GLN A 1 92 ? -4.975 -7.443 12.419 1.00 86.38 92 GLN A O 1
ATOM 681 N N . ASP A 1 93 ? -6.832 -8.385 13.254 1.00 88.31 93 ASP A N 1
ATOM 682 C CA . ASP A 1 93 ? -6.798 -9.562 12.383 1.00 88.31 93 ASP A CA 1
ATOM 683 C C . ASP A 1 93 ? -6.907 -9.189 10.901 1.00 88.31 93 ASP A C 1
ATOM 685 O O . ASP A 1 93 ? -6.155 -9.704 10.071 1.00 88.31 93 ASP A O 1
ATOM 689 N N . LYS A 1 94 ? -7.783 -8.237 10.555 1.00 83.75 94 LYS A N 1
ATOM 690 C CA . LYS A 1 94 ? -7.898 -7.723 9.180 1.00 83.75 94 LYS A CA 1
ATOM 691 C C . LYS A 1 94 ? -6.609 -7.056 8.699 1.00 83.75 94 LYS A C 1
ATOM 693 O O . LYS A 1 94 ? -6.173 -7.320 7.577 1.00 83.75 94 LYS A O 1
ATOM 698 N N . LEU A 1 95 ? -5.991 -6.215 9.532 1.00 84.81 95 LEU A N 1
ATOM 699 C CA . LEU A 1 95 ? -4.713 -5.575 9.205 1.00 84.81 95 LEU A CA 1
ATOM 700 C C . LEU A 1 95 ? -3.605 -6.621 9.017 1.00 84.81 95 LEU A C 1
ATOM 702 O O . LEU A 1 95 ? -2.865 -6.562 8.035 1.00 84.81 95 LEU A O 1
ATOM 706 N N . ASN A 1 96 ? -3.538 -7.623 9.896 1.00 87.50 96 ASN A N 1
ATOM 707 C CA . ASN A 1 96 ? -2.576 -8.719 9.796 1.00 87.50 96 ASN A CA 1
ATOM 708 C C . ASN A 1 96 ? -2.766 -9.545 8.517 1.00 87.50 96 ASN A C 1
ATOM 710 O O . ASN A 1 96 ? -1.785 -9.858 7.839 1.00 87.50 96 ASN A O 1
ATOM 714 N N . ALA A 1 97 ? -4.011 -9.865 8.155 1.00 86.38 97 ALA A N 1
ATOM 715 C CA . ALA A 1 97 ? -4.327 -10.589 6.926 1.00 86.38 97 ALA A CA 1
ATOM 716 C C . ALA A 1 97 ? -3.880 -9.807 5.682 1.00 86.38 97 ALA A C 1
ATOM 718 O O . ALA A 1 97 ? -3.232 -10.372 4.800 1.00 86.38 97 ALA A O 1
ATOM 719 N N . MET A 1 98 ? -4.136 -8.494 5.648 1.00 81.75 98 MET A N 1
ATOM 720 C CA . MET A 1 98 ? -3.684 -7.623 4.560 1.00 81.75 98 MET A CA 1
ATOM 721 C C . MET A 1 98 ? -2.155 -7.596 4.455 1.00 81.75 98 MET A C 1
ATOM 723 O O . MET A 1 98 ? -1.607 -7.783 3.370 1.00 81.75 98 MET A O 1
ATOM 727 N N . VAL A 1 99 ? -1.451 -7.397 5.573 1.00 84.44 99 VAL A N 1
ATOM 728 C CA . VAL A 1 99 ? 0.021 -7.379 5.589 1.00 84.44 99 VAL A CA 1
ATOM 729 C C . VAL A 1 99 ? 0.591 -8.728 5.143 1.00 84.44 99 VAL A C 1
ATOM 731 O O . VAL A 1 99 ? 1.572 -8.765 4.401 1.00 84.44 99 VAL A O 1
ATOM 734 N N . SER A 1 100 ? -0.023 -9.839 5.555 1.00 87.56 100 SER A N 1
ATOM 735 C CA . SER A 1 100 ? 0.378 -11.184 5.130 1.00 87.56 100 SER A CA 1
ATOM 736 C C . SER A 1 100 ? 0.214 -11.382 3.621 1.00 87.56 100 SER A C 1
ATOM 738 O O . SER A 1 100 ? 1.118 -11.896 2.957 1.00 87.56 100 SER A O 1
ATOM 740 N N . GLN A 1 101 ? -0.897 -10.908 3.056 1.00 80.31 101 GLN A N 1
ATOM 741 C CA . GLN A 1 101 ? -1.131 -10.956 1.617 1.00 80.31 101 GLN A CA 1
ATOM 742 C C . GLN A 1 101 ? -0.105 -10.108 0.853 1.00 80.31 101 GLN A C 1
ATOM 744 O O . GLN A 1 101 ? 0.518 -10.606 -0.078 1.00 80.31 101 GLN A O 1
ATOM 749 N N . LEU A 1 102 ? 0.162 -8.872 1.292 1.00 81.31 102 LEU A N 1
ATOM 750 C CA . LEU A 1 102 ? 1.167 -8.004 0.660 1.00 81.31 102 LEU A CA 1
ATOM 751 C C . LEU A 1 102 ? 2.572 -8.628 0.663 1.00 81.31 102 LEU A C 1
ATOM 753 O O . LEU A 1 102 ? 3.304 -8.505 -0.321 1.00 81.31 102 LEU A O 1
ATOM 757 N N . LYS A 1 103 ? 2.936 -9.329 1.747 1.00 82.00 103 LYS A N 1
ATOM 758 C CA . LYS A 1 103 ? 4.188 -10.097 1.837 1.00 82.00 103 LYS A CA 1
ATOM 759 C C . LYS A 1 103 ? 4.197 -11.292 0.883 1.00 82.00 103 LYS A C 1
ATOM 761 O O . LYS A 1 103 ? 5.205 -11.524 0.223 1.00 82.00 103 LYS A O 1
ATOM 766 N N . THR A 1 104 ? 3.091 -12.031 0.804 1.00 81.38 104 THR A N 1
ATOM 767 C CA . THR A 1 104 ? 2.945 -13.209 -0.070 1.00 81.38 104 THR A CA 1
ATOM 768 C C . THR A 1 104 ? 3.037 -12.828 -1.542 1.00 81.38 104 THR A C 1
ATOM 770 O O . THR A 1 104 ? 3.752 -13.471 -2.307 1.00 81.38 104 THR A O 1
ATOM 773 N N . ASP A 1 105 ? 2.392 -11.728 -1.922 1.00 76.81 105 ASP A N 1
ATOM 774 C CA . ASP A 1 105 ? 2.390 -11.217 -3.291 1.00 76.81 105 ASP A CA 1
ATOM 775 C C . ASP A 1 105 ? 3.758 -10.620 -3.696 1.00 76.81 105 ASP A C 1
ATOM 777 O O . ASP A 1 105 ? 3.932 -10.193 -4.839 1.00 76.81 105 ASP A O 1
ATOM 781 N N . ASN A 1 106 ? 4.730 -10.578 -2.767 1.00 71.12 106 ASN A N 1
ATOM 782 C CA . ASN A 1 106 ? 6.084 -10.036 -2.925 1.00 71.12 106 ASN A CA 1
ATOM 783 C C . ASN A 1 106 ? 6.090 -8.654 -3.602 1.00 71.12 106 ASN A C 1
ATOM 785 O O . ASN A 1 106 ? 6.880 -8.365 -4.508 1.00 71.12 106 ASN A O 1
ATOM 789 N N . ARG A 1 107 ? 5.139 -7.804 -3.197 1.00 70.50 107 ARG A N 1
ATOM 790 C CA . ARG A 1 107 ? 4.937 -6.481 -3.785 1.00 70.50 107 ARG A CA 1
ATOM 791 C C . ARG A 1 107 ? 5.805 -5.467 -3.053 1.00 70.50 107 ARG A C 1
ATOM 793 O O . ARG A 1 107 ? 5.685 -5.293 -1.844 1.00 70.50 107 ARG A O 1
ATOM 800 N N . ASN A 1 108 ? 6.627 -4.737 -3.801 1.00 68.56 108 ASN A N 1
ATOM 801 C CA . ASN A 1 108 ? 7.298 -3.550 -3.283 1.00 68.56 108 ASN A CA 1
ATOM 802 C C . ASN A 1 108 ? 6.282 -2.396 -3.201 1.00 68.56 108 ASN A C 1
ATOM 804 O O . ASN A 1 108 ? 6.037 -1.719 -4.200 1.00 68.56 108 ASN A O 1
ATOM 808 N N . VAL A 1 109 ? 5.630 -2.231 -2.046 1.00 72.94 109 VAL A N 1
ATOM 809 C CA . VAL A 1 109 ? 4.597 -1.206 -1.820 1.00 72.94 109 VAL A CA 1
ATOM 810 C C . VAL A 1 109 ? 5.044 -0.171 -0.796 1.00 72.94 109 VAL A C 1
ATOM 812 O O . VAL A 1 109 ? 5.727 -0.491 0.174 1.00 72.94 109 VAL A O 1
ATOM 815 N N . TYR A 1 110 ? 4.605 1.070 -0.996 1.00 74.19 110 TYR A N 1
ATOM 816 C CA . TYR A 1 110 ? 4.631 2.104 0.032 1.00 74.19 110 TYR A CA 1
ATOM 817 C C . TYR A 1 110 ? 3.305 2.078 0.793 1.00 74.19 110 TYR A C 1
ATOM 819 O O . TYR A 1 110 ? 2.246 1.985 0.170 1.00 74.19 110 TYR A O 1
ATOM 827 N N . LEU A 1 111 ? 3.364 2.161 2.121 1.00 76.56 111 LEU A N 1
ATOM 828 C CA . LEU A 1 111 ? 2.187 2.201 2.983 1.00 76.56 111 LEU A CA 1
ATOM 829 C C . LEU A 1 111 ? 2.119 3.559 3.675 1.00 76.56 111 LEU A C 1
ATOM 831 O O . LEU A 1 111 ? 3.060 3.958 4.357 1.00 76.56 111 LEU A O 1
ATOM 835 N N . GLU A 1 112 ? 0.985 4.233 3.522 1.00 78.38 112 GLU A N 1
ATOM 836 C CA . GLU A 1 112 ? 0.640 5.425 4.285 1.00 78.38 112 GLU A CA 1
ATOM 837 C C . GLU A 1 112 ? -0.495 5.080 5.251 1.00 78.38 112 GLU A C 1
ATOM 839 O O . GLU A 1 112 ? -1.501 4.489 4.856 1.00 78.38 112 GLU A O 1
ATOM 844 N N . VAL A 1 113 ? -0.328 5.434 6.524 1.00 83.38 113 VAL A N 1
ATOM 845 C CA . VAL A 1 113 ? -1.329 5.191 7.567 1.00 83.38 113 VAL A CA 1
ATOM 846 C C . VAL A 1 113 ? -1.829 6.540 8.068 1.00 83.38 113 VAL A C 1
ATOM 848 O O . VAL A 1 113 ? -1.057 7.330 8.607 1.00 83.38 113 VAL A O 1
ATOM 851 N N . GLN A 1 114 ? -3.125 6.801 7.892 1.00 85.12 114 GLN A N 1
ATOM 852 C CA . GLN A 1 114 ? -3.763 8.059 8.281 1.00 85.12 114 GLN A CA 1
ATOM 853 C C . GLN A 1 114 ? -4.819 7.835 9.364 1.00 85.12 114 GLN A C 1
ATOM 855 O O . GLN A 1 114 ? -5.615 6.897 9.313 1.00 85.12 114 GLN A O 1
ATOM 860 N N . GLY A 1 115 ? -4.817 8.715 10.363 1.00 87.06 115 GLY A N 1
ATOM 861 C CA . GLY A 1 115 ? -5.715 8.648 11.506 1.00 87.06 115 GLY A CA 1
ATOM 862 C C . GLY A 1 115 ? -6.757 9.741 11.425 1.00 87.06 115 GLY A C 1
ATOM 863 O O . GLY A 1 115 ? -6.439 10.913 11.609 1.00 87.06 115 GLY A O 1
ATOM 864 N N . HIS A 1 116 ? -8.011 9.357 11.212 1.00 88.12 116 HIS A N 1
ATOM 865 C CA . HIS A 1 116 ? -9.129 10.294 11.180 1.00 88.12 116 HIS A CA 1
ATOM 866 C C . HIS A 1 116 ? -9.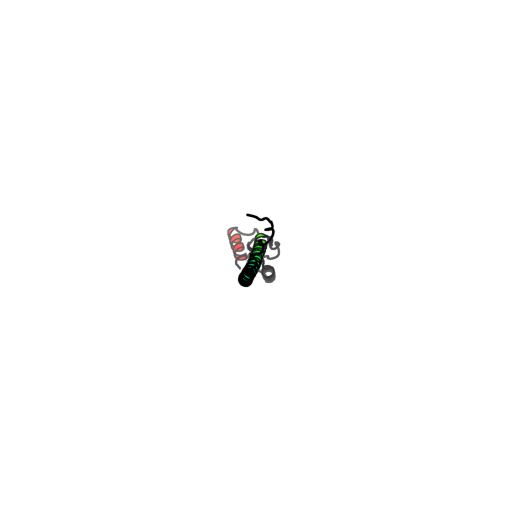903 10.298 12.499 1.00 88.12 116 HIS A C 1
ATOM 868 O O . HIS A 1 116 ? -9.887 9.334 13.271 1.00 88.12 116 HIS A O 1
ATOM 874 N N . THR A 1 117 ? -10.600 11.401 12.752 1.00 90.56 117 THR A N 1
ATOM 875 C CA . THR A 1 117 ? -11.546 11.583 13.858 1.00 90.56 117 THR A CA 1
ATOM 876 C C . THR A 1 117 ? -12.878 12.085 13.313 1.00 90.56 117 THR A C 1
ATOM 878 O O . THR A 1 117 ? -12.955 12.537 12.172 1.00 90.56 117 THR A O 1
ATOM 881 N N . ASP A 1 118 ? -13.940 11.946 14.107 1.00 89.81 118 ASP A N 1
ATOM 882 C CA . ASP A 1 118 ? -15.216 12.585 13.788 1.00 89.81 118 ASP A CA 1
ATOM 883 C C . ASP A 1 118 ? -15.185 14.080 14.158 1.00 89.81 118 ASP A C 1
ATOM 885 O O . ASP A 1 118 ? -14.214 14.582 14.721 1.00 89.81 118 ASP A O 1
ATOM 889 N N . SER A 1 119 ? -16.245 14.816 13.828 1.00 91.56 119 SER A N 1
ATOM 890 C CA . SER A 1 119 ? -16.293 16.271 14.008 1.00 91.56 119 SER A CA 1
ATOM 891 C C . SER A 1 119 ? -16.526 16.732 15.455 1.00 91.56 119 SER A C 1
ATOM 893 O O . SER A 1 119 ? -16.757 17.920 15.678 1.00 91.56 119 SER A O 1
ATOM 895 N N . ARG A 1 120 ? -16.533 15.833 16.450 1.00 92.56 120 ARG A N 1
ATOM 896 C CA . ARG A 1 120 ? -16.781 16.192 17.855 1.00 92.56 120 ARG A CA 1
ATOM 897 C C . ARG A 1 120 ? -15.470 16.531 18.561 1.00 92.56 120 ARG A C 1
ATOM 899 O O . ARG A 1 120 ? -14.509 15.777 18.478 1.00 92.56 120 ARG A O 1
ATOM 906 N N . GLY A 1 121 ? -15.463 17.620 19.329 1.00 89.00 121 GLY A N 1
ATOM 907 C CA . GLY A 1 121 ? -14.293 18.073 20.091 1.00 89.00 121 GLY A CA 1
ATOM 908 C C . GLY A 1 121 ? -13.470 19.152 19.379 1.00 89.00 121 GLY A C 1
ATOM 909 O O . GLY A 1 121 ? -13.777 19.555 18.260 1.00 89.00 121 GLY A O 1
ATOM 910 N N . GLY A 1 122 ? -12.451 19.668 20.073 1.00 94.38 122 GLY A N 1
ATOM 911 C CA . GLY A 1 122 ? -11.563 20.707 19.542 1.00 94.38 122 GLY A CA 1
ATOM 912 C C . GLY A 1 122 ? -10.548 20.162 18.524 1.00 94.38 122 GLY A C 1
ATOM 913 O O . GLY A 1 122 ? -10.176 18.987 18.611 1.00 94.38 122 GLY A O 1
ATOM 914 N N . PRO A 1 123 ? -10.056 20.999 17.591 1.00 92.44 123 PRO A N 1
ATOM 915 C CA . PRO A 1 123 ? -9.137 20.574 16.532 1.00 92.44 123 PRO A CA 1
ATOM 916 C C . PRO A 1 123 ? -7.855 19.938 17.083 1.00 92.44 123 PRO A C 1
ATOM 918 O O . PRO A 1 123 ? -7.462 18.872 16.615 1.00 92.44 123 PRO A O 1
ATOM 921 N N . ASP A 1 124 ? -7.265 20.508 18.136 1.00 94.19 124 ASP A N 1
ATOM 922 C CA . ASP A 1 124 ? -6.038 19.979 18.749 1.00 94.19 124 ASP A CA 1
ATOM 923 C C . ASP A 1 124 ? -6.252 18.598 19.385 1.00 94.19 124 ASP A C 1
ATOM 925 O O . ASP A 1 124 ? -5.414 17.702 19.267 1.00 94.19 124 ASP A O 1
ATOM 929 N N . MET A 1 125 ? -7.410 18.386 20.021 1.00 93.19 125 MET A N 1
ATOM 930 C CA . MET A 1 125 ? -7.766 17.084 20.593 1.00 93.19 125 MET A CA 1
ATOM 931 C C . MET A 1 125 ? -7.932 16.025 19.505 1.00 93.19 125 MET A C 1
ATOM 933 O O . MET A 1 125 ? -7.468 14.894 19.667 1.00 93.19 125 MET A O 1
ATOM 937 N N . ASN A 1 126 ? -8.582 16.397 18.404 1.00 94.19 126 ASN A N 1
ATOM 938 C CA . ASN A 1 126 ? -8.837 15.519 17.272 1.00 94.19 126 ASN A CA 1
ATOM 939 C C . ASN A 1 126 ? -7.559 15.186 16.499 1.00 94.19 126 ASN A C 1
ATOM 941 O O . ASN A 1 126 ? -7.349 14.024 16.154 1.00 94.19 126 ASN A O 1
ATOM 945 N N . ALA A 1 127 ? -6.658 16.153 16.325 1.00 92.94 127 ALA A N 1
ATOM 946 C CA . ALA A 1 127 ? -5.330 15.917 15.771 1.00 92.94 127 ALA A CA 1
ATOM 947 C C . ALA A 1 127 ? -4.525 14.949 16.652 1.00 92.94 127 ALA A C 1
ATOM 949 O O . ALA A 1 127 ? -4.018 13.937 16.167 1.00 92.94 127 ALA A O 1
ATOM 950 N N . ALA A 1 128 ? -4.479 15.190 17.967 1.00 93.19 128 ALA A N 1
ATOM 951 C CA . ALA A 1 128 ? -3.784 14.307 18.900 1.00 93.19 128 ALA A CA 1
ATOM 952 C C . ALA A 1 128 ? -4.388 12.891 18.931 1.00 93.19 128 ALA A C 1
ATOM 954 O O . ALA A 1 128 ? -3.657 11.906 19.023 1.00 93.19 128 ALA A O 1
ATOM 955 N N . LEU A 1 129 ? -5.717 12.764 18.860 1.00 93.44 129 LEU A N 1
ATOM 956 C CA . LEU A 1 129 ? -6.393 11.467 18.812 1.00 93.44 129 LEU A CA 1
ATOM 957 C C . LEU A 1 129 ? -6.143 10.734 17.487 1.00 93.44 129 LEU A C 1
ATOM 959 O O . LEU A 1 129 ? -5.905 9.529 17.513 1.00 93.44 129 LEU A O 1
ATOM 963 N N . GLY A 1 130 ? -6.154 11.441 16.355 1.00 91.44 130 GLY A N 1
ATOM 964 C CA . GLY A 1 130 ? -5.794 10.887 15.048 1.00 91.44 130 GLY A CA 1
ATOM 965 C C . GLY A 1 130 ? -4.367 10.338 15.038 1.00 91.44 130 GLY A C 1
ATOM 966 O O . GLY A 1 130 ? -4.157 9.191 14.654 1.00 91.44 130 GLY A O 1
ATOM 967 N N . LEU A 1 131 ? -3.407 11.095 15.577 1.00 91.62 131 LEU A N 1
ATOM 968 C CA . LEU A 1 131 ? -2.018 10.644 15.719 1.00 91.62 131 LEU A CA 1
ATOM 969 C C . LEU A 1 131 ? -1.897 9.391 16.596 1.00 91.62 131 LEU A C 1
ATOM 971 O O . LEU A 1 131 ? -1.186 8.457 16.240 1.00 91.62 131 LEU A O 1
ATOM 975 N N . ARG A 1 132 ? -2.631 9.319 17.714 1.00 92.50 132 ARG A N 1
ATOM 976 C CA . ARG A 1 132 ? -2.625 8.116 18.565 1.00 92.50 132 ARG A CA 1
ATOM 977 C C . ARG A 1 132 ? -3.209 6.882 17.879 1.00 92.50 132 ARG A C 1
ATOM 979 O O . ARG A 1 132 ? -2.835 5.779 18.241 1.00 92.50 132 ARG A O 1
ATOM 986 N N . ARG A 1 133 ? -4.123 7.046 16.920 1.00 90.50 133 ARG A N 1
ATOM 987 C CA . ARG A 1 133 ? -4.737 5.930 16.174 1.00 90.50 133 ARG A CA 1
ATOM 988 C C . ARG A 1 133 ? -3.804 5.304 15.141 1.00 90.50 133 ARG A C 1
ATOM 990 O O . ARG A 1 133 ? -4.023 4.161 14.761 1.00 90.50 133 ARG A O 1
ATOM 997 N N . VAL A 1 134 ? -2.800 6.052 14.687 1.00 87.44 134 VAL A N 1
ATOM 998 C CA . VAL A 1 134 ? -1.779 5.568 13.740 1.00 87.44 134 VAL A CA 1
ATOM 999 C C . VAL A 1 134 ? -0.465 5.205 14.414 1.00 87.44 134 VAL A C 1
ATOM 1001 O O . VAL A 1 134 ? 0.410 4.632 13.774 1.00 87.44 134 VAL A O 1
ATOM 1004 N N . HIS A 1 135 ? -0.312 5.548 15.692 1.00 78.88 135 HIS A N 1
ATOM 1005 C CA . HIS A 1 135 ? 0.819 5.127 16.498 1.00 78.88 135 HIS A CA 1
ATOM 1006 C C . HIS A 1 135 ? 0.563 3.696 16.978 1.00 78.88 135 HIS A C 1
ATOM 1008 O O . HIS A 1 135 ? -0.173 3.481 17.941 1.00 78.88 135 HIS A O 1
ATOM 1014 N N . ILE A 1 136 ? 1.115 2.741 16.230 1.00 57.66 136 ILE A N 1
ATOM 1015 C CA . ILE A 1 136 ? 1.026 1.294 16.465 1.00 57.66 136 ILE A CA 1
ATOM 1016 C C . ILE A 1 136 ? 2.347 0.782 17.027 1.00 57.66 136 ILE A C 1
ATOM 1018 O O . ILE A 1 136 ? 3.399 1.228 16.514 1.00 57.66 136 ILE A O 1
#

pLDDT: mean 76.04, std 15.95, range [40.25, 94.38]

Foldseek 3Di:
DDDDDDDDDDDDPDDPPPPPPVVPVVVVVVVVVVVVVVVVVVVVVVVVVVVVVVVVVVVVVVVVVPLPPPCPVPPPLWDDDALDQDTDPSSVVVVVVVVVVCVVVVDPYDDDDWFADDPPDDPVSRVVSRVSNRPD

Sequence (136 aa):
MRSKIGGLIVVSVMALAVSGCATRGYVDKSIAALEAKHGARLDQLDKTSRDALDRATAAGKLAEGKFLYNVVLSDDAVKFRSGRSELSPEAQDKLNAMVSQLKTDNRNVYLEVQGHTDSRGGPDMNAALGLRRVHI